Protein AF-A0A068T8H1-F1 (afdb_monomer)

Solvent-accessible surface area (backbone atoms only — not comparable to full-atom values): 3937 Å² total; per-residue (Å²): 134,87,79,86,82,87,76,65,73,50,75,45,78,38,80,91,78,57,26,35,37,36,37,37,88,78,42,86,87,50,71,48,71,22,76,43,69,82,58,30,53,62,51,47,53,51,52,49,53,52,43,49,60,72,61,40,99,62,76,67,95,121

Sequence (62 aa):
MTSIMSIIVHATWDEEASVWVATSNDIEGLAVEAETMEELEPKVKAALADLIELNGTSSPLH

Mean predicted aligned error: 6.4 Å

Nearest PDB structures (foldseek):
  1wv8-assembly1_A-2  TM=8.667E-01  e=1.401E-03  Thermus thermophilus HB8
  6g1n-assembly1_B  TM=6.646E-01  e=2.225E-01  Burkholderia pseudomallei K96243
  2dsy-assembly1_D  TM=7.231E-01  e=3.466E-01  Thermus thermophilus
  8ipb-assembly1_FA  TM=5.879E-01  e=8.767E+00  Triticum aestivum

Secondary structure (DSSP, 8-state):
---------EEEEETTTTEEEEE-SSSTT-EEEESSHHHHHHHHHHHHHHHHHHS-S-----

Radius of gyration: 13.09 Å; Cα contacts (8 Å, |Δi|>4): 74; chains: 1; bounding box: 24×36×34 Å

InterPro domains:
  IPR015066 Domain of unknown function DUF1902 [PF08972] (7-57)
  IPR035069 Antitoxin HicB/UPF0150 [SSF143100] (5-56)

Foldseek 3Di:
DDDDDDWDWDWDQDPVVCWIWIDGPVFPPDTDIDNDPVVGVVVSVVVVVVRCVVVDVPPPPD

Structure (mmCIF, N/CA/C/O backbone):
data_AF-A0A068T8H1-F1
#
_entry.id   AF-A0A068T8H1-F1
#
loop_
_atom_site.group_PDB
_atom_site.id
_atom_site.type_symbol
_atom_site.label_atom_id
_atom_site.label_alt_id
_atom_site.label_comp_id
_atom_site.label_asym_id
_atom_site.label_entity_id
_atom_site.label_seq_id
_atom_site.pdbx_PDB_ins_code
_atom_site.Cartn_x
_atom_site.Cartn_y
_atom_site.Cartn_z
_atom_site.occupancy
_atom_site.B_iso_or_equiv
_atom_site.auth_seq_id
_atom_site.auth_comp_id
_atom_site.auth_asym_id
_atom_site.auth_atom_id
_atom_site.pdbx_PDB_model_num
ATOM 1 N N . MET A 1 1 ? -6.119 20.899 19.148 1.00 38.69 1 MET A N 1
ATOM 2 C CA . MET A 1 1 ? -4.70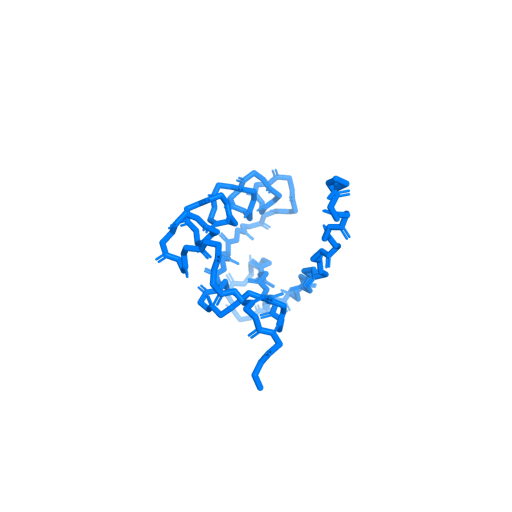6 20.520 18.939 1.00 38.69 1 MET A CA 1
ATOM 3 C C . MET A 1 1 ? -4.718 19.342 17.989 1.00 38.69 1 MET A C 1
ATOM 5 O O . MET A 1 1 ? -5.242 18.304 18.364 1.00 38.69 1 MET A O 1
ATOM 9 N N . THR A 1 2 ? -4.291 19.523 16.742 1.00 47.34 2 THR A N 1
ATOM 10 C CA . THR A 1 2 ? -4.249 18.433 15.756 1.00 47.34 2 THR A CA 1
ATOM 11 C C . THR A 1 2 ? -3.050 17.554 16.099 1.00 47.34 2 THR A C 1
ATOM 13 O O . THR A 1 2 ? -1.923 18.045 16.086 1.00 47.34 2 THR A O 1
ATOM 16 N N . SER A 1 3 ? -3.283 16.303 16.496 1.00 64.25 3 SER A N 1
ATOM 17 C CA . SER A 1 3 ? -2.191 15.359 16.744 1.00 64.25 3 SER A CA 1
ATOM 18 C C . SER A 1 3 ? -1.572 14.975 15.401 1.00 64.25 3 SER A C 1
ATOM 20 O O . SER A 1 3 ? -2.301 14.619 14.475 1.00 64.25 3 SER A O 1
ATOM 22 N N . ILE A 1 4 ? -0.251 15.081 15.272 1.00 67.88 4 ILE A N 1
ATOM 23 C CA . ILE A 1 4 ? 0.462 14.545 14.109 1.00 67.88 4 ILE A CA 1
ATOM 24 C C . ILE A 1 4 ? 0.575 13.027 14.283 1.00 67.88 4 ILE A C 1
ATOM 26 O O . ILE A 1 4 ? 1.197 12.559 15.231 1.00 67.88 4 ILE A O 1
ATOM 30 N N . MET A 1 5 ? -0.059 12.257 13.400 1.00 75.75 5 MET A N 1
ATOM 31 C CA . MET A 1 5 ? 0.105 10.802 13.348 1.00 75.75 5 MET A CA 1
ATOM 32 C C . MET A 1 5 ? 1.134 10.466 12.273 1.00 75.75 5 MET A C 1
ATOM 34 O O . MET A 1 5 ? 0.979 10.857 11.117 1.00 75.75 5 MET A O 1
ATOM 38 N N . SER A 1 6 ? 2.200 9.776 12.667 1.00 84.62 6 SER A N 1
ATOM 39 C CA . SER A 1 6 ? 3.185 9.202 11.753 1.00 84.62 6 SER A CA 1
ATOM 40 C C . SER A 1 6 ? 2.860 7.731 11.531 1.00 84.62 6 SER A C 1
ATOM 42 O O . SER A 1 6 ? 2.738 6.998 12.507 1.00 84.62 6 SER A O 1
ATOM 44 N N . ILE A 1 7 ? 2.757 7.319 10.271 1.00 87.81 7 ILE A N 1
ATOM 45 C CA . ILE A 1 7 ? 2.563 5.925 9.861 1.00 87.81 7 ILE A CA 1
ATOM 46 C C . ILE A 1 7 ? 3.839 5.474 9.159 1.00 87.81 7 ILE A C 1
ATOM 48 O O . ILE A 1 7 ? 4.310 6.145 8.237 1.00 87.81 7 ILE A O 1
ATOM 52 N N . ILE A 1 8 ? 4.395 4.349 9.588 1.00 91.56 8 ILE A N 1
ATOM 53 C CA . ILE A 1 8 ? 5.575 3.732 9.000 1.00 91.56 8 ILE A CA 1
ATOM 54 C C . ILE A 1 8 ? 5.109 2.580 8.113 1.00 91.56 8 ILE A C 1
ATOM 56 O O . ILE A 1 8 ? 4.468 1.633 8.567 1.00 91.56 8 ILE A O 1
ATOM 60 N N . VAL A 1 9 ? 5.444 2.660 6.827 1.00 93.88 9 VAL A N 1
ATOM 61 C CA . VAL A 1 9 ? 5.144 1.616 5.843 1.00 93.88 9 VAL A CA 1
ATOM 62 C C . VAL A 1 9 ? 6.439 0.917 5.458 1.00 93.88 9 VAL A C 1
ATOM 64 O O . VAL A 1 9 ? 7.428 1.563 5.115 1.00 93.88 9 VAL A O 1
ATOM 67 N N . HIS A 1 10 ? 6.433 -0.408 5.538 1.00 94.75 10 HIS A N 1
ATOM 68 C CA . HIS A 1 10 ? 7.554 -1.267 5.193 1.00 94.75 10 HIS A CA 1
ATOM 69 C C . HIS A 1 10 ? 7.322 -1.823 3.794 1.00 94.75 10 HIS A C 1
ATOM 71 O O . HIS A 1 10 ? 6.370 -2.568 3.580 1.00 94.75 10 HIS A O 1
ATOM 77 N N . ALA A 1 11 ? 8.196 -1.475 2.853 1.00 96.12 11 ALA A N 1
ATOM 78 C CA . ALA A 1 11 ? 8.207 -2.060 1.520 1.00 96.12 11 ALA A CA 1
ATOM 79 C C . ALA A 1 11 ? 9.281 -3.150 1.451 1.00 96.12 11 ALA A C 1
ATOM 81 O O . ALA A 1 11 ? 10.466 -2.876 1.649 1.00 96.12 11 ALA A O 1
ATOM 82 N N . THR A 1 12 ? 8.861 -4.380 1.178 1.00 96.44 12 THR A N 1
ATOM 83 C CA . THR A 1 12 ? 9.742 -5.536 0.992 1.00 96.44 12 THR A CA 1
ATOM 84 C C . THR A 1 12 ? 9.615 -6.012 -0.442 1.00 96.44 12 THR A C 1
ATOM 86 O O . THR A 1 12 ? 8.512 -6.065 -0.975 1.00 96.44 12 THR A O 1
ATOM 89 N N . TRP A 1 13 ? 10.733 -6.332 -1.079 1.00 96.75 13 TRP A N 1
ATOM 90 C CA . TRP A 1 13 ? 10.712 -6.938 -2.402 1.00 96.75 13 TRP A CA 1
ATOM 91 C C . TRP A 1 13 ? 10.427 -8.438 -2.286 1.00 96.75 13 TRP A C 1
ATOM 93 O O . TRP A 1 13 ? 11.099 -9.138 -1.525 1.00 96.75 13 TRP A O 1
ATOM 103 N N . ASP A 1 14 ? 9.429 -8.907 -3.025 1.00 96.25 14 ASP A N 1
ATOM 104 C CA . ASP A 1 14 ? 9.097 -10.315 -3.192 1.00 96.25 14 ASP A CA 1
ATOM 105 C C . ASP A 1 14 ? 9.750 -10.825 -4.483 1.00 96.25 14 ASP A C 1
ATOM 107 O O . ASP A 1 14 ? 9.365 -10.446 -5.590 1.00 96.25 14 ASP A O 1
ATOM 111 N N . GLU A 1 15 ? 10.768 -11.675 -4.338 1.00 96.06 15 GLU A N 1
ATOM 112 C CA . GLU A 1 15 ? 11.518 -12.240 -5.466 1.00 96.06 15 GLU A CA 1
ATOM 113 C C . GLU A 1 15 ? 10.688 -13.246 -6.283 1.00 96.06 15 GLU A C 1
ATOM 115 O O . GLU A 1 15 ? 10.911 -13.382 -7.485 1.00 96.06 15 GLU A O 1
ATOM 120 N N . GLU A 1 16 ? 9.733 -13.951 -5.663 1.00 96.19 16 GLU A N 1
ATOM 121 C CA . GLU A 1 16 ? 8.922 -14.968 -6.346 1.00 96.19 16 GLU A CA 1
ATOM 122 C C . GLU A 1 16 ? 7.897 -14.314 -7.276 1.00 96.19 16 GLU A C 1
ATOM 124 O O . GLU A 1 16 ? 7.687 -14.776 -8.400 1.00 96.19 16 GLU A O 1
ATOM 129 N N . ALA A 1 17 ? 7.292 -13.216 -6.822 1.00 94.25 17 ALA A N 1
ATOM 130 C CA . ALA A 1 17 ? 6.329 -12.441 -7.597 1.00 94.25 17 ALA A CA 1
ATOM 131 C C . ALA A 1 17 ? 6.971 -11.298 -8.405 1.00 94.25 17 ALA A C 1
ATOM 133 O O . ALA A 1 17 ? 6.327 -10.755 -9.300 1.00 94.25 17 ALA A O 1
ATOM 134 N N . SER A 1 18 ? 8.237 -10.957 -8.134 1.00 95.75 18 SER A N 1
ATOM 135 C CA . SER A 1 18 ? 8.939 -9.808 -8.725 1.00 95.75 18 SER A CA 1
ATOM 136 C C . SER A 1 18 ? 8.177 -8.489 -8.537 1.00 95.75 18 SER A C 1
ATOM 138 O O . SER A 1 18 ? 8.036 -7.693 -9.467 1.00 95.75 18 SER A O 1
ATOM 140 N N . VAL A 1 19 ? 7.676 -8.265 -7.321 1.00 97.25 19 VAL A N 1
ATOM 141 C CA . VAL A 1 19 ? 6.946 -7.050 -6.937 1.00 97.25 19 VAL A CA 1
ATOM 142 C C . VAL A 1 19 ? 7.401 -6.546 -5.574 1.00 97.25 19 VAL A C 1
ATOM 144 O O . VAL A 1 19 ? 7.842 -7.298 -4.709 1.00 97.25 19 VAL A O 1
ATOM 147 N N . TRP A 1 20 ? 7.253 -5.249 -5.348 1.00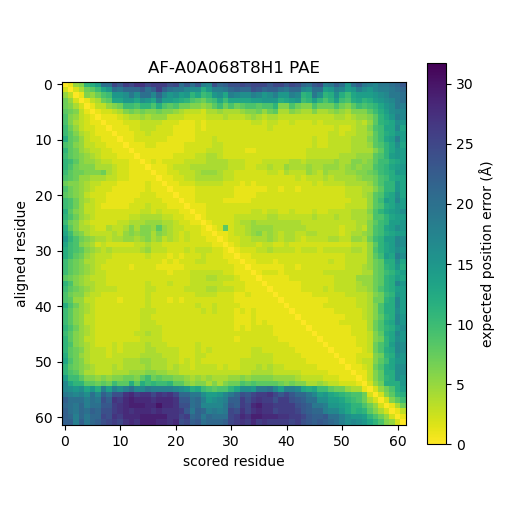 97.56 20 TRP A N 1
ATOM 148 C CA . TRP A 1 20 ? 7.300 -4.663 -4.020 1.00 97.56 20 TRP A CA 1
ATOM 149 C C . TRP A 1 20 ? 5.980 -4.885 -3.301 1.00 97.56 20 TRP A C 1
ATOM 151 O O . TRP A 1 20 ? 4.924 -4.597 -3.855 1.00 97.56 20 TRP A O 1
ATOM 161 N N . VAL A 1 21 ? 6.055 -5.305 -2.044 1.00 96.31 21 VAL A N 1
ATOM 162 C CA . VAL A 1 21 ? 4.924 -5.477 -1.135 1.00 96.31 21 VAL A CA 1
ATOM 163 C C . VAL A 1 21 ? 5.074 -4.496 0.022 1.00 96.31 21 VAL A C 1
ATOM 165 O O . VAL A 1 21 ? 6.065 -4.520 0.752 1.00 96.31 21 VAL A O 1
ATOM 168 N N . ALA A 1 22 ? 4.089 -3.622 0.190 1.00 96.38 22 ALA A N 1
ATOM 169 C CA . ALA A 1 22 ? 4.001 -2.642 1.259 1.00 96.38 22 ALA A CA 1
ATOM 170 C C . ALA A 1 22 ? 3.016 -3.092 2.343 1.00 96.38 22 ALA A C 1
ATOM 172 O O . ALA A 1 22 ? 1.846 -3.356 2.060 1.00 96.38 22 ALA A O 1
ATOM 173 N N . THR A 1 23 ? 3.486 -3.116 3.589 1.00 94.88 23 THR A N 1
ATOM 174 C CA . THR A 1 23 ? 2.690 -3.428 4.784 1.00 94.88 23 THR A CA 1
ATOM 175 C C . THR A 1 23 ? 2.978 -2.438 5.912 1.00 94.88 23 THR A C 1
ATOM 177 O O . THR A 1 23 ? 3.998 -1.746 5.907 1.00 94.88 23 THR A O 1
ATOM 180 N N . SER A 1 24 ? 2.078 -2.322 6.888 1.00 92.31 24 SER A N 1
ATOM 181 C CA . SER A 1 24 ? 2.292 -1.494 8.082 1.00 92.31 24 SER A CA 1
ATOM 182 C C . SER A 1 24 ? 1.658 -2.133 9.312 1.00 92.31 24 SER A C 1
ATOM 184 O O . SER A 1 24 ? 0.624 -2.785 9.212 1.00 92.31 24 SER A O 1
ATOM 186 N N . ASN A 1 25 ? 2.280 -1.916 10.473 1.00 90.00 25 ASN A N 1
ATOM 187 C CA . ASN A 1 25 ? 1.705 -2.274 11.771 1.00 90.00 25 ASN A CA 1
ATOM 188 C C . ASN A 1 25 ? 0.886 -1.128 12.384 1.00 90.00 25 ASN A C 1
ATOM 190 O O . ASN A 1 25 ? 0.159 -1.356 13.344 1.00 90.00 25 ASN A O 1
ATOM 194 N N . ASP A 1 26 ? 1.010 0.093 11.854 1.00 87.94 26 ASP A N 1
ATOM 195 C CA . ASP A 1 26 ? 0.302 1.264 12.381 1.00 87.94 26 ASP A CA 1
ATOM 196 C C . ASP A 1 26 ? -1.142 1.340 11.863 1.00 87.94 26 ASP A C 1
ATOM 198 O O . ASP A 1 26 ? -1.985 2.005 12.464 1.00 87.94 26 ASP A O 1
ATOM 202 N N . ILE A 1 27 ? -1.430 0.675 10.738 1.00 86.06 27 ILE A N 1
ATOM 203 C CA . ILE A 1 27 ? -2.760 0.605 10.130 1.00 86.06 27 ILE A CA 1
ATOM 204 C C . ILE A 1 27 ? -3.088 -0.843 9.803 1.00 86.06 27 ILE A C 1
ATOM 206 O O . ILE A 1 27 ? -2.483 -1.459 8.923 1.00 86.06 27 ILE A O 1
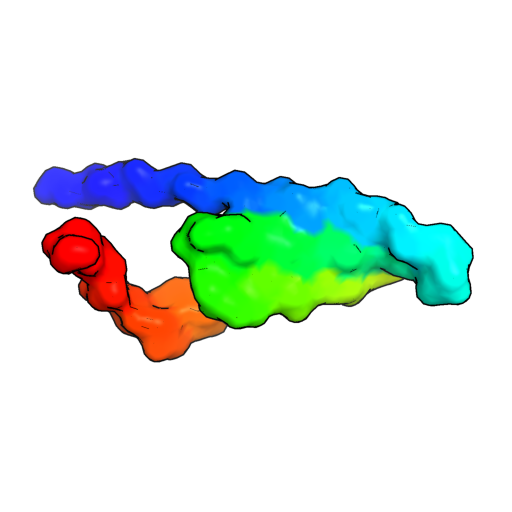ATOM 210 N N . GLU A 1 28 ? -4.102 -1.361 10.489 1.00 86.38 28 GLU A N 1
ATOM 211 C CA . GLU A 1 28 ? -4.655 -2.676 10.202 1.00 86.38 28 GLU A CA 1
ATOM 212 C C . GLU A 1 28 ? -5.243 -2.711 8.787 1.00 86.38 28 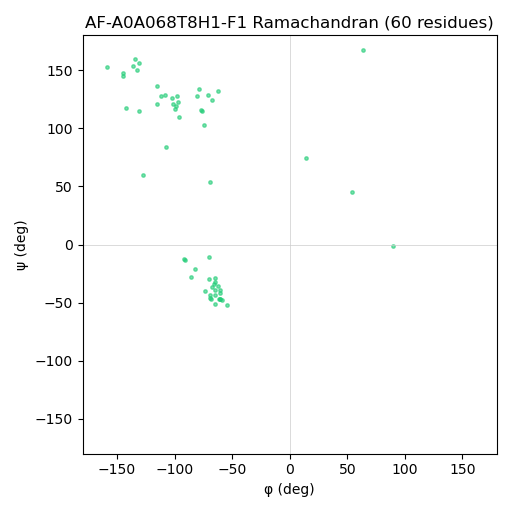GLU A C 1
ATOM 214 O O . GLU A 1 28 ? -5.994 -1.822 8.379 1.00 86.38 28 GLU A O 1
ATOM 219 N N . GLY A 1 29 ? -4.891 -3.756 8.039 1.00 87.31 29 GLY A N 1
ATOM 220 C CA . GLY A 1 29 ? -5.389 -3.986 6.683 1.00 87.31 29 GLY A CA 1
ATOM 221 C C . GLY A 1 29 ? -4.559 -3.356 5.56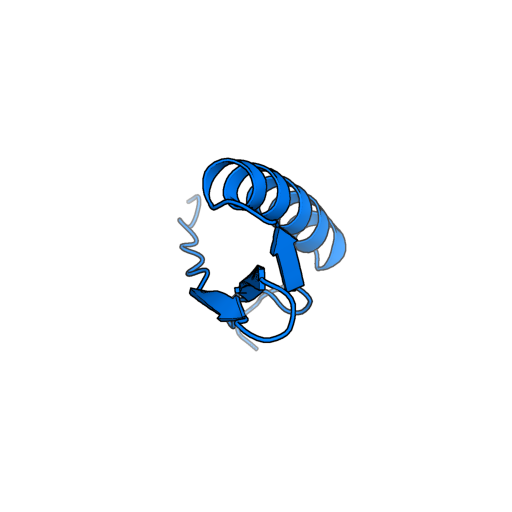3 1.00 87.31 29 GLY A C 1
ATOM 222 O O . GLY A 1 29 ? -4.895 -3.569 4.399 1.00 87.31 29 GLY A O 1
ATOM 223 N N . LEU A 1 30 ? -3.469 -2.634 5.862 1.00 91.62 30 LEU A N 1
ATOM 224 C CA . LEU A 1 30 ? -2.589 -2.113 4.812 1.00 91.62 30 LEU A CA 1
ATOM 225 C C . LEU A 1 30 ? -1.730 -3.235 4.213 1.00 91.62 30 LEU A C 1
ATOM 227 O O . LEU A 1 30 ? -0.724 -3.640 4.796 1.00 91.62 30 LEU A O 1
ATOM 231 N N . ALA A 1 31 ? -2.116 -3.689 3.023 1.00 93.25 31 ALA A N 1
ATOM 232 C CA . ALA A 1 31 ? -1.337 -4.586 2.178 1.00 93.25 31 ALA A CA 1
ATOM 233 C C . ALA A 1 31 ? -1.517 -4.177 0.711 1.00 93.25 31 ALA A C 1
ATOM 235 O O . ALA A 1 31 ? -2.631 -4.179 0.188 1.00 93.25 31 ALA A O 1
ATOM 236 N N . VAL A 1 32 ? -0.428 -3.783 0.056 1.00 95.94 32 VAL A N 1
ATOM 237 C CA . VAL A 1 32 ? -0.444 -3.292 -1.331 1.00 95.94 32 VAL A CA 1
ATOM 238 C C . VAL A 1 32 ? 0.817 -3.724 -2.051 1.00 95.94 32 VAL A C 1
ATOM 240 O O . VAL A 1 32 ? 1.886 -3.744 -1.453 1.00 95.94 32 VAL A O 1
ATOM 243 N N . GLU A 1 33 ? 0.702 -4.018 -3.341 1.00 96.69 33 GLU A N 1
ATOM 244 C CA . GLU A 1 33 ? 1.823 -4.482 -4.157 1.00 96.69 33 GLU A CA 1
ATOM 245 C C . GLU A 1 33 ? 1.938 -3.743 -5.498 1.00 96.69 33 GLU A C 1
ATOM 247 O O . GLU A 1 33 ? 0.949 -3.250 -6.067 1.00 96.69 33 GLU A O 1
ATOM 252 N N . ALA A 1 34 ? 3.164 -3.632 -6.003 1.00 97.31 34 ALA A N 1
ATOM 253 C CA . ALA A 1 34 ? 3.460 -3.051 -7.309 1.00 97.31 34 ALA A CA 1
ATOM 254 C C . ALA A 1 34 ? 4.821 -3.505 -7.845 1.00 97.31 34 ALA A C 1
ATOM 256 O O . ALA A 1 34 ? 5.738 -3.759 -7.075 1.00 97.31 34 ALA A O 1
ATOM 257 N N . GLU A 1 35 ? 4.979 -3.533 -9.166 1.00 95.88 35 GLU A N 1
ATOM 258 C CA . GLU A 1 35 ? 6.233 -3.923 -9.827 1.00 95.88 35 GLU A CA 1
ATOM 259 C C . GLU A 1 35 ? 7.380 -2.942 -9.524 1.00 95.88 35 GLU A C 1
ATOM 261 O O . GLU A 1 35 ? 8.545 -3.331 -9.449 1.00 95.88 35 GLU A O 1
ATOM 266 N N . THR A 1 36 ? 7.062 -1.668 -9.278 1.00 95.62 36 THR A N 1
ATOM 267 C CA . THR A 1 36 ? 8.045 -0.615 -8.995 1.00 95.62 36 THR A CA 1
ATOM 268 C C . THR A 1 36 ? 7.684 0.209 -7.758 1.00 95.62 36 THR A C 1
ATOM 270 O O . THR A 1 36 ? 6.518 0.330 -7.380 1.00 95.62 36 THR A O 1
ATOM 273 N N . MET A 1 37 ? 8.688 0.830 -7.127 1.00 92.94 37 MET A N 1
ATOM 274 C CA . MET A 1 37 ? 8.471 1.731 -5.984 1.00 92.94 37 MET A CA 1
ATOM 275 C C . MET A 1 37 ? 7.627 2.959 -6.366 1.00 92.94 37 MET A C 1
ATOM 277 O O . MET A 1 37 ? 6.800 3.421 -5.581 1.00 92.94 37 MET A O 1
ATOM 281 N N . GLU A 1 38 ? 7.809 3.457 -7.590 1.00 95.19 38 GLU A N 1
ATOM 282 C CA . GLU A 1 38 ? 7.082 4.604 -8.147 1.00 95.19 38 GLU A CA 1
ATOM 283 C C . GLU A 1 38 ? 5.582 4.315 -8.299 1.00 95.19 38 GLU A C 1
ATOM 285 O O . GLU A 1 38 ? 4.757 5.210 -8.122 1.00 95.19 38 GLU A O 1
ATOM 290 N N . GLU A 1 39 ? 5.216 3.062 -8.574 1.00 95.94 39 GLU A N 1
ATOM 291 C CA . GLU A 1 39 ? 3.824 2.607 -8.610 1.00 95.94 39 GLU A CA 1
ATOM 292 C C . GLU A 1 39 ? 3.291 2.203 -7.230 1.00 95.94 39 GLU A C 1
ATOM 294 O O . GLU A 1 39 ? 2.089 2.313 -6.975 1.00 95.94 39 GLU A O 1
ATOM 299 N N . LEU A 1 40 ? 4.165 1.748 -6.328 1.00 96.00 40 LEU A N 1
ATOM 300 C CA . LEU A 1 40 ? 3.798 1.347 -4.972 1.00 96.00 40 LEU A CA 1
ATOM 301 C C . LEU A 1 40 ? 3.358 2.547 -4.132 1.00 96.00 40 LEU A C 1
ATOM 303 O O . LEU A 1 40 ? 2.322 2.496 -3.473 1.00 96.00 40 LEU A O 1
ATOM 307 N N . GLU A 1 41 ? 4.115 3.644 -4.171 1.00 94.44 41 GLU A N 1
ATOM 308 C CA . GLU A 1 41 ? 3.853 4.840 -3.368 1.00 94.44 41 GLU A CA 1
ATOM 309 C C . GLU A 1 41 ? 2.423 5.405 -3.535 1.00 94.44 41 GLU A C 1
ATOM 311 O O . GLU A 1 41 ? 1.743 5.604 -2.520 1.00 94.44 41 GLU A O 1
ATOM 316 N N . PRO A 1 42 ? 1.905 5.666 -4.754 1.00 96.06 42 PRO A N 1
ATOM 317 C CA . PRO A 1 42 ? 0.544 6.170 -4.919 1.00 96.06 42 PRO A CA 1
ATOM 318 C C . PRO A 1 42 ? -0.519 5.153 -4.482 1.00 96.06 42 PRO A C 1
ATOM 320 O O . PRO A 1 42 ? -1.532 5.562 -3.914 1.00 96.06 42 PRO A O 1
ATOM 323 N N . LYS A 1 43 ? -0.287 3.845 -4.678 1.00 95.75 43 LYS A N 1
ATOM 324 C CA . LYS A 1 43 ? -1.200 2.791 -4.202 1.00 95.75 43 LYS A CA 1
ATOM 325 C C . LYS A 1 43 ? -1.265 2.749 -2.679 1.00 95.75 43 LYS A C 1
ATOM 327 O O . LYS A 1 43 ? -2.355 2.686 -2.122 1.00 95.75 43 LYS A O 1
ATOM 332 N N . VAL A 1 44 ? -0.115 2.849 -2.012 1.00 95.06 44 VAL A N 1
ATOM 333 C CA . VAL A 1 44 ? -0.026 2.951 -0.551 1.00 95.06 44 VAL A CA 1
ATOM 334 C C . VAL A 1 44 ? -0.784 4.172 -0.057 1.00 95.06 44 VAL A C 1
ATOM 336 O O . VAL A 1 44 ? -1.604 4.039 0.840 1.00 95.06 44 VAL A O 1
ATOM 339 N N . LYS A 1 45 ? -0.586 5.351 -0.657 1.00 92.62 45 LYS A N 1
ATOM 340 C CA . LYS A 1 45 ? -1.307 6.570 -0.248 1.00 92.62 45 LYS A CA 1
ATOM 341 C C . LYS A 1 45 ? -2.822 6.446 -0.407 1.00 92.62 45 LYS A C 1
ATOM 343 O O . LYS A 1 45 ? -3.545 6.898 0.477 1.00 92.62 45 LYS A O 1
ATOM 348 N N . ALA A 1 46 ? -3.290 5.847 -1.502 1.00 94.25 46 ALA A N 1
ATOM 349 C CA . ALA A 1 46 ? -4.714 5.612 -1.726 1.00 94.25 46 ALA A CA 1
ATOM 350 C C . ALA A 1 46 ? -5.287 4.632 -0.690 1.00 94.25 46 ALA A C 1
ATOM 352 O O . ALA A 1 46 ? -6.228 4.978 0.016 1.00 94.25 46 ALA A O 1
ATOM 353 N N . ALA A 1 47 ? -4.645 3.472 -0.513 1.00 93.56 47 ALA A N 1
ATOM 354 C CA . ALA A 1 47 ? -5.060 2.474 0.470 1.00 93.56 47 ALA A CA 1
ATOM 355 C C . ALA A 1 47 ? -5.027 3.022 1.904 1.00 93.56 47 ALA A C 1
ATOM 357 O O . ALA A 1 47 ? -5.929 2.754 2.686 1.00 93.56 47 ALA A O 1
ATOM 358 N N . LEU A 1 48 ? -4.021 3.828 2.253 1.00 90.88 48 LEU A N 1
ATOM 359 C CA . LEU A 1 48 ? -3.945 4.511 3.543 1.00 90.88 48 LEU A CA 1
ATOM 360 C C . LEU A 1 48 ? -5.130 5.452 3.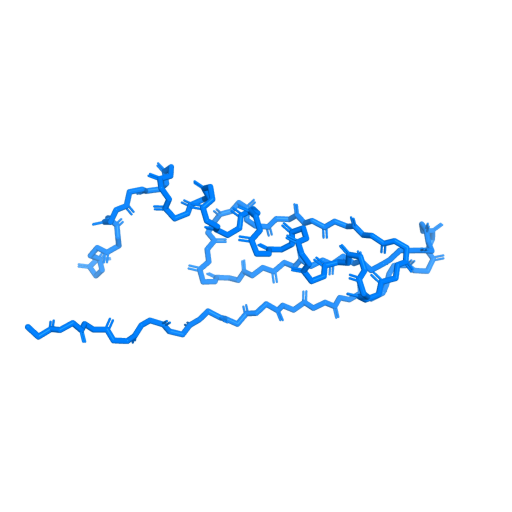759 1.00 90.88 48 LEU A C 1
ATOM 362 O O . LEU A 1 48 ? -5.714 5.431 4.836 1.00 90.88 48 LEU A O 1
ATOM 366 N N . ALA A 1 49 ? -5.479 6.277 2.767 1.00 89.38 49 ALA A N 1
ATOM 367 C CA . ALA A 1 49 ? -6.613 7.191 2.875 1.00 89.38 49 ALA A CA 1
ATOM 368 C C . ALA A 1 49 ? -7.923 6.422 3.095 1.00 89.38 49 AL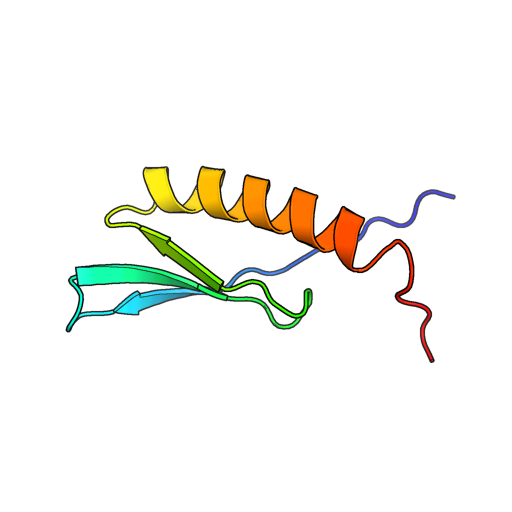A A C 1
ATOM 370 O O . ALA A 1 49 ? -8.656 6.732 4.035 1.00 89.38 49 ALA A O 1
ATOM 371 N N . ASP A 1 50 ? -8.148 5.373 2.300 1.00 90.38 50 ASP A N 1
ATOM 372 C CA . ASP A 1 50 ? -9.324 4.513 2.415 1.00 90.38 50 ASP A CA 1
ATOM 373 C C . ASP A 1 50 ? -9.371 3.822 3.785 1.00 90.38 50 ASP A C 1
ATOM 375 O O . ASP A 1 50 ? -10.394 3.847 4.460 1.00 90.38 50 ASP A O 1
ATOM 379 N N . LEU A 1 51 ? -8.258 3.248 4.250 1.00 89.56 51 LEU A N 1
ATOM 380 C CA . LEU A 1 51 ? -8.189 2.551 5.538 1.00 89.56 51 LEU A CA 1
ATOM 381 C C . LEU A 1 51 ? -8.343 3.496 6.731 1.00 89.56 51 LEU A C 1
ATOM 383 O O . LEU A 1 51 ? -8.970 3.121 7.715 1.00 89.56 51 LEU A O 1
ATOM 387 N N . ILE A 1 52 ? -7.813 4.719 6.664 1.00 85.38 52 ILE A N 1
ATOM 388 C CA . ILE A 1 52 ? -8.015 5.736 7.708 1.00 85.38 52 ILE A CA 1
ATOM 389 C C . ILE A 1 52 ? -9.493 6.139 7.785 1.00 85.38 52 ILE A C 1
ATOM 391 O O . ILE A 1 52 ? -10.019 6.338 8.881 1.00 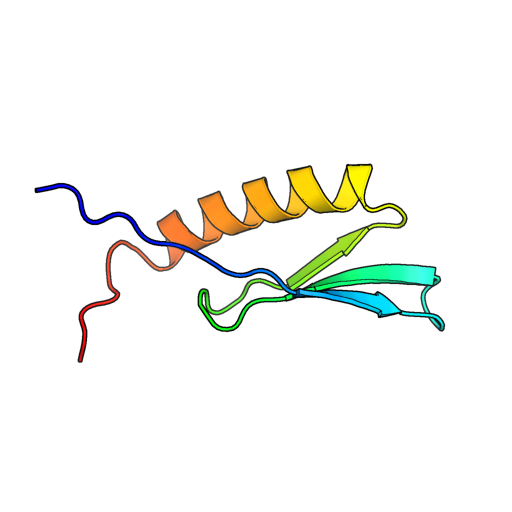85.38 52 ILE A O 1
ATOM 395 N N . GLU A 1 53 ? -10.173 6.249 6.642 1.00 85.56 53 GLU A N 1
ATOM 396 C CA . GLU A 1 53 ? -11.608 6.530 6.599 1.00 85.56 53 GLU A CA 1
ATOM 397 C C . GLU A 1 53 ? -12.432 5.340 7.120 1.00 85.56 53 GLU A C 1
ATOM 399 O O . GLU A 1 53 ? -13.311 5.523 7.964 1.00 85.56 53 GLU A O 1
ATOM 404 N N . LEU A 1 54 ? -12.109 4.119 6.677 1.00 82.75 54 LEU A N 1
ATOM 405 C CA . LEU A 1 54 ? -12.818 2.879 7.013 1.00 82.75 54 LEU A CA 1
ATOM 406 C C . LEU A 1 54 ? -12.636 2.450 8.470 1.00 82.75 54 LEU A C 1
ATOM 408 O O . LEU A 1 54 ? -13.610 2.069 9.119 1.00 82.75 54 LEU A O 1
ATOM 412 N N . ASN A 1 55 ? -11.415 2.535 9.001 1.00 76.88 55 ASN A N 1
ATOM 413 C CA . ASN A 1 55 ? -11.141 2.260 10.414 1.00 76.88 55 ASN A CA 1
ATOM 414 C C . ASN A 1 55 ? -11.720 3.360 11.321 1.00 76.88 55 ASN A C 1
ATOM 416 O O . ASN A 1 55 ? -11.797 3.199 12.542 1.00 76.88 55 ASN A O 1
ATOM 420 N N . GLY A 1 56 ? -12.170 4.470 10.723 1.00 63.31 56 GLY A N 1
ATOM 421 C CA . GLY A 1 56 ? -12.624 5.655 11.417 1.00 63.31 56 GLY A CA 1
ATOM 422 C C . GLY A 1 56 ? -11.487 6.291 12.210 1.00 63.31 56 GLY A C 1
ATOM 423 O O . GLY A 1 56 ? -10.445 5.703 12.492 1.00 63.31 56 GLY A O 1
ATOM 424 N N . THR A 1 57 ? -11.691 7.513 12.674 1.00 51.19 57 THR A N 1
ATOM 425 C CA . THR A 1 57 ? -10.848 8.131 13.704 1.00 51.19 57 THR A CA 1
ATOM 426 C C . THR A 1 57 ? -11.061 7.446 15.064 1.00 51.19 57 THR A C 1
ATOM 428 O O . THR A 1 57 ? -11.422 8.094 16.044 1.00 51.19 57 THR A O 1
ATOM 431 N N . SER A 1 58 ? -10.916 6.125 15.121 1.00 45.66 58 SER A N 1
ATOM 432 C CA . SER A 1 58 ? -11.064 5.300 16.309 1.00 45.66 58 SER A CA 1
ATOM 433 C C . SER A 1 58 ? -9.833 4.420 16.484 1.00 45.66 58 SER A C 1
ATOM 435 O O . SER A 1 58 ? -9.918 3.202 16.580 1.00 45.66 58 SER A O 1
ATOM 437 N N . SER A 1 59 ? -8.683 5.070 16.625 1.00 43.22 59 SER A N 1
ATOM 438 C CA . SER A 1 59 ? -7.705 4.582 17.586 1.00 43.22 59 SER A CA 1
ATOM 439 C C . SER A 1 59 ? -7.700 5.559 18.766 1.00 43.22 59 SER A C 1
ATOM 441 O O . SER A 1 59 ? -6.896 6.491 18.799 1.00 43.22 59 SER A O 1
ATOM 443 N N . PRO A 1 60 ? -8.617 5.435 19.748 1.00 43.34 60 PRO A N 1
ATOM 444 C CA . PRO A 1 60 ? -8.145 5.598 21.107 1.00 43.34 60 PRO A CA 1
ATOM 445 C C . PRO A 1 60 ? -7.232 4.378 21.313 1.00 43.34 60 PRO A C 1
ATOM 447 O O . PRO A 1 60 ? -7.608 3.249 21.036 1.00 43.34 60 PRO A O 1
ATOM 450 N N . LEU A 1 61 ? -5.970 4.532 21.681 1.00 40.09 61 LEU A N 1
ATOM 451 C CA . LEU A 1 61 ? -5.643 4.376 23.096 1.00 40.09 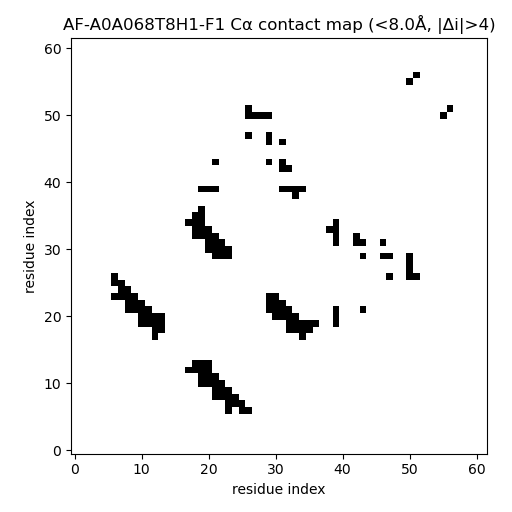61 LEU A CA 1
ATOM 452 C C . LEU A 1 61 ? -6.795 3.715 23.886 1.00 40.09 61 LEU A C 1
ATOM 454 O O . LEU A 1 61 ? -7.530 4.399 24.600 1.00 40.09 61 LEU A O 1
ATOM 458 N N . HIS A 1 62 ? -6.981 2.409 23.711 1.00 39.84 62 HIS A N 1
ATOM 459 C CA . HIS A 1 62 ? -7.629 1.561 24.698 1.00 39.84 62 HIS A CA 1
ATOM 460 C C . HIS A 1 62 ? -6.651 0.464 25.095 1.00 39.84 62 HIS A C 1
ATOM 462 O O . HIS A 1 62 ? -6.126 -0.203 24.178 1.00 39.84 62 HIS A O 1
#

Organism: NCBI:txid1028801

pLDDT: mean 84.71, std 17.5, range [38.69, 97.56]